Protein AF-A0A7X0D248-F1 (afdb_monomer_lite)

Organism: NCBI:txid1737357

Secondary structure (DSSP, 8-state):
----EEEEE-TTS-EEEEEE-TTT--EEEEEE--GGGT--EEEEEHHHHHHHH-S--

Sequence (57 aa):
MTDGKTFSLSANGDSWSLETDPSTGEAMVLHRANASSGGHETRSSIDRFLEVSVGKP

Radius of gyration: 11.83 Å; chains: 1; bounding box: 25×34×24 Å

Structure (mmCIF, N/CA/C/O backbone):
data_AF-A0A7X0D248-F1
#
_entry.id   AF-A0A7X0D248-F1
#
loop_
_atom_site.group_PDB
_atom_site.id
_atom_site.type_symbol
_atom_site.label_atom_id
_atom_site.label_alt_id
_atom_site.label_comp_id
_atom_site.label_asym_id
_atom_site.label_entity_id
_atom_site.label_seq_id
_atom_site.pdbx_PDB_ins_code
_atom_site.Cartn_x
_atom_site.Cartn_y
_atom_site.Cartn_z
_atom_site.occupancy
_atom_site.B_iso_or_equiv
_atom_site.auth_seq_id
_atom_site.auth_comp_id
_atom_site.auth_asym_id
_atom_site.auth_atom_id
_atom_site.pdbx_PDB_model_num
ATOM 1 N N . MET A 1 1 ? 2.943 13.482 5.121 1.00 44.84 1 MET A N 1
ATOM 2 C CA . MET A 1 1 ? 3.683 12.331 4.571 1.00 44.84 1 MET A CA 1
ATOM 3 C C . MET A 1 1 ? 3.304 11.168 5.453 1.00 44.84 1 MET A C 1
ATOM 5 O O . MET A 1 1 ? 3.556 11.254 6.647 1.00 44.84 1 MET A O 1
ATOM 9 N N . THR A 1 2 ? 2.565 10.200 4.928 1.00 53.56 2 THR A N 1
ATOM 10 C CA . THR A 1 2 ? 2.201 9.012 5.697 1.00 53.56 2 THR A CA 1
ATOM 11 C C . THR A 1 2 ? 3.493 8.260 5.996 1.00 53.56 2 THR A C 1
ATOM 13 O O . THR A 1 2 ? 4.227 7.929 5.069 1.00 53.56 2 THR A O 1
ATOM 16 N N . ASP A 1 3 ? 3.834 8.102 7.274 1.00 62.91 3 ASP A N 1
ATOM 17 C CA . ASP A 1 3 ? 5.001 7.333 7.710 1.00 62.91 3 ASP A CA 1
ATOM 18 C C . ASP A 1 3 ? 4.719 5.852 7.433 1.00 62.91 3 ASP A C 1
ATOM 20 O O . ASP A 1 3 ? 4.152 5.134 8.253 1.00 62.91 3 ASP A O 1
ATOM 24 N N . GLY A 1 4 ? 4.988 5.428 6.201 1.00 73.38 4 GLY A N 1
ATOM 25 C CA . GLY A 1 4 ? 4.825 4.046 5.786 1.00 73.38 4 GLY A CA 1
ATOM 26 C C . GLY A 1 4 ? 5.980 3.205 6.309 1.00 73.38 4 GLY A C 1
ATOM 27 O O . GLY A 1 4 ? 7.116 3.382 5.866 1.00 73.38 4 GLY A O 1
ATOM 28 N N . LYS A 1 5 ? 5.718 2.260 7.219 1.00 87.06 5 LYS A N 1
ATOM 29 C CA . LYS A 1 5 ? 6.768 1.374 7.738 1.00 87.06 5 LYS A CA 1
ATOM 30 C C . LYS A 1 5 ? 6.923 0.145 6.851 1.00 87.06 5 LYS A C 1
ATOM 32 O O . LYS A 1 5 ? 6.045 -0.716 6.812 1.00 87.06 5 LYS A O 1
ATOM 37 N N . THR A 1 6 ? 8.067 0.023 6.183 1.00 88.94 6 THR A N 1
ATOM 38 C CA . THR A 1 6 ? 8.438 -1.196 5.449 1.00 88.94 6 THR A CA 1
ATOM 39 C C . THR A 1 6 ? 8.640 -2.357 6.416 1.00 88.94 6 THR A C 1
ATOM 41 O O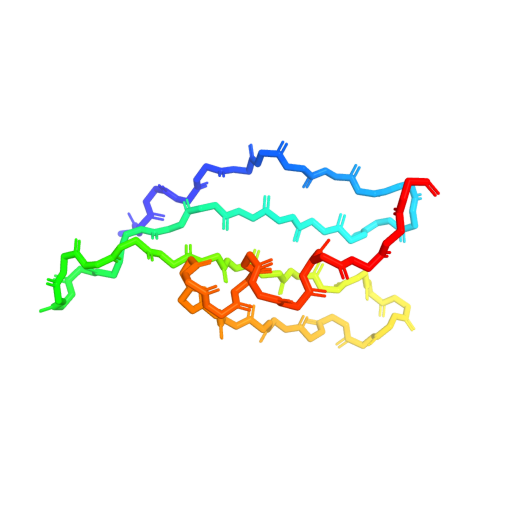 . THR A 1 6 ? 9.394 -2.240 7.382 1.00 88.94 6 THR A O 1
ATOM 44 N N . PHE A 1 7 ? 7.968 -3.478 6.161 1.00 88.12 7 PHE A N 1
ATOM 45 C CA . PHE A 1 7 ? 8.047 -4.675 7.005 1.00 88.12 7 PHE A CA 1
ATOM 46 C C . PHE A 1 7 ? 8.556 -5.906 6.256 1.00 88.12 7 PHE A C 1
ATOM 48 O O . PHE A 1 7 ? 9.016 -6.847 6.897 1.00 88.12 7 PHE A O 1
ATOM 55 N N . SER A 1 8 ? 8.490 -5.911 4.922 1.00 86.44 8 SER A N 1
ATOM 56 C CA . SER A 1 8 ? 8.993 -7.015 4.110 1.00 86.44 8 SER A CA 1
ATOM 57 C C . SER A 1 8 ? 9.695 -6.503 2.861 1.00 86.44 8 SER A C 1
ATOM 59 O O . SER A 1 8 ? 9.258 -5.539 2.228 1.00 86.44 8 SER A O 1
ATOM 61 N N . LEU A 1 9 ? 10.795 -7.165 2.519 1.00 87.00 9 LEU A N 1
ATOM 62 C CA . LEU A 1 9 ? 11.584 -6.939 1.317 1.00 87.00 9 LEU A CA 1
ATOM 63 C C . LEU A 1 9 ? 11.881 -8.304 0.711 1.00 87.00 9 LEU A C 1
ATOM 65 O O . LEU A 1 9 ? 12.419 -9.184 1.383 1.00 87.00 9 LEU A O 1
ATOM 69 N N . SER A 1 10 ? 11.531 -8.481 -0.553 1.00 82.12 10 SER A N 1
ATOM 70 C CA . SER A 1 10 ? 11.844 -9.695 -1.293 1.00 82.12 10 SER A CA 1
ATOM 71 C C . SER A 1 10 ? 13.170 -9.530 -2.033 1.00 82.12 10 SER A C 1
ATOM 73 O O . SER A 1 10 ? 13.543 -8.435 -2.455 1.00 82.12 10 SER A O 1
ATOM 75 N N . ALA A 1 11 ? 13.893 -10.636 -2.218 1.00 79.44 11 ALA A N 1
ATOM 76 C CA . ALA A 1 11 ? 15.205 -10.656 -2.871 1.00 79.44 11 ALA A CA 1
ATOM 77 C C . ALA A 1 11 ? 15.166 -10.191 -4.340 1.00 79.44 11 ALA A C 1
ATOM 79 O O . ALA A 1 11 ? 16.182 -9.773 -4.887 1.00 79.44 11 ALA A O 1
ATOM 80 N N . ASN A 1 12 ? 13.992 -10.245 -4.972 1.00 77.62 12 ASN A N 1
ATOM 81 C CA . ASN A 1 12 ? 13.751 -9.729 -6.320 1.00 77.62 12 ASN A CA 1
ATOM 82 C C . ASN A 1 12 ? 13.537 -8.199 -6.367 1.00 77.62 12 ASN A C 1
ATOM 84 O O . ASN A 1 12 ? 13.367 -7.649 -7.452 1.00 77.62 12 ASN A O 1
ATOM 88 N N . GLY A 1 13 ? 13.564 -7.513 -5.219 1.00 82.81 13 GLY A N 1
ATOM 89 C CA . GLY A 1 13 ? 13.421 -6.062 -5.114 1.00 82.81 13 GLY A CA 1
ATOM 90 C C . GLY A 1 13 ? 11.991 -5.572 -4.885 1.00 82.81 13 GLY A C 1
ATOM 91 O O . GLY A 1 13 ? 11.766 -4.365 -4.917 1.00 82.81 13 GLY A O 1
ATOM 92 N N . ASP A 1 14 ? 11.030 -6.472 -4.673 1.00 86.44 14 ASP A N 1
ATOM 93 C CA . ASP A 1 14 ? 9.691 -6.096 -4.223 1.00 86.44 14 ASP A CA 1
ATOM 94 C C . ASP A 1 14 ? 9.720 -5.666 -2.749 1.00 86.44 14 ASP A C 1
ATOM 96 O O . ASP A 1 14 ? 10.409 -6.271 -1.922 1.00 86.44 14 ASP A O 1
ATOM 100 N N . SER A 1 15 ? 8.959 -4.628 -2.406 1.00 89.00 15 SER A N 1
ATOM 101 C CA . SER A 1 15 ? 8.868 -4.118 -1.036 1.00 89.00 15 SER A CA 1
ATOM 102 C C . SER A 1 15 ? 7.424 -3.980 -0.584 1.00 89.00 15 SER A C 1
ATOM 104 O O . SER A 1 15 ? 6.580 -3.518 -1.352 1.00 89.00 15 SER A O 1
ATOM 106 N N . TRP A 1 16 ? 7.166 -4.318 0.678 1.00 89.69 16 TRP A N 1
ATOM 107 C CA . TRP A 1 16 ? 5.870 -4.135 1.318 1.00 89.69 16 TRP A CA 1
ATOM 108 C C . TRP A 1 16 ? 5.993 -3.204 2.515 1.00 8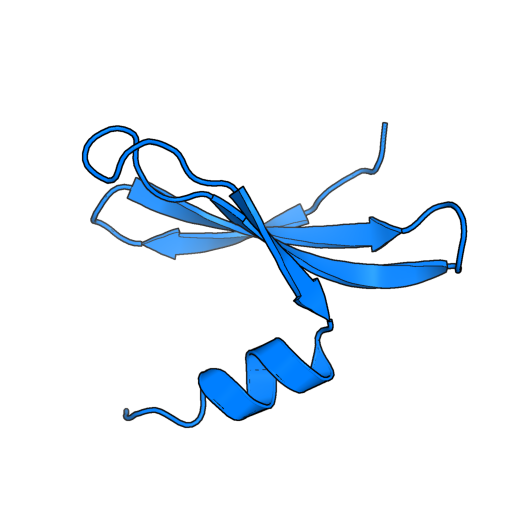9.69 16 TRP A C 1
ATOM 110 O O . TRP A 1 16 ? 6.799 -3.427 3.428 1.00 89.69 16 TRP A O 1
ATOM 120 N N . SER A 1 17 ? 5.146 -2.185 2.512 1.00 90.75 17 SER A N 1
ATOM 121 C CA . SER A 1 17 ? 5.061 -1.167 3.547 1.00 90.75 17 SER A CA 1
ATOM 122 C C . SER A 1 17 ? 3.653 -1.112 4.109 1.00 90.75 17 SER A C 1
ATOM 124 O O . SER A 1 17 ? 2.676 -1.317 3.394 1.00 90.75 17 SER A O 1
ATOM 126 N N . LEU A 1 18 ? 3.555 -0.861 5.409 1.00 90.12 18 LEU A N 1
ATOM 127 C CA . LEU A 1 18 ? 2.293 -0.604 6.077 1.00 90.12 18 LEU A CA 1
ATOM 128 C C . LEU A 1 18 ? 2.106 0.906 6.190 1.00 90.12 18 LEU A C 1
ATOM 130 O O . LEU A 1 18 ? 2.935 1.579 6.799 1.00 90.12 18 LEU A O 1
ATOM 134 N N . GLU A 1 19 ? 1.028 1.418 5.618 1.00 90.38 19 GLU A N 1
ATOM 135 C CA . GLU A 1 19 ? 0.650 2.827 5.652 1.00 90.38 19 GLU A CA 1
ATOM 136 C C . GLU A 1 19 ? -0.694 2.987 6.361 1.00 90.38 19 GLU A C 1
ATOM 138 O O . GLU A 1 19 ? -1.560 2.122 6.270 1.00 90.38 19 GLU A O 1
ATOM 143 N N . THR A 1 20 ? -0.893 4.101 7.058 1.00 87.88 20 THR A N 1
ATOM 144 C CA . THR A 1 20 ? -2.210 4.474 7.586 1.00 87.88 20 THR A CA 1
ATOM 145 C C . THR A 1 20 ? -2.821 5.514 6.666 1.00 87.88 20 THR A C 1
ATOM 147 O O . THR A 1 20 ? -2.270 6.603 6.519 1.00 87.88 20 THR A O 1
ATOM 150 N N . ASP A 1 21 ? -3.953 5.209 6.045 1.00 82.31 21 ASP A N 1
ATOM 151 C CA . ASP A 1 21 ? -4.647 6.187 5.224 1.00 82.31 21 ASP A CA 1
ATOM 152 C C . ASP A 1 21 ? -5.086 7.375 6.102 1.00 82.31 21 ASP A C 1
ATOM 154 O O . ASP A 1 21 ? -5.824 7.192 7.071 1.00 82.31 21 ASP A O 1
ATOM 158 N N . PRO A 1 22 ? -4.637 8.607 5.808 1.00 80.19 22 PRO A N 1
ATOM 159 C CA . PRO A 1 22 ? -4.922 9.757 6.661 1.00 80.19 22 PRO A CA 1
ATOM 160 C C . PRO A 1 22 ? -6.377 10.236 6.556 1.00 80.19 22 PRO A C 1
ATOM 162 O O . PRO A 1 22 ? -6.798 11.054 7.371 1.00 80.19 22 PRO A O 1
ATOM 165 N N . SER A 1 23 ? -7.132 9.767 5.557 1.00 82.62 23 SER A N 1
ATOM 166 C CA . SER A 1 23 ? -8.516 10.189 5.311 1.00 82.62 23 SER A CA 1
ATOM 167 C C . SER A 1 23 ? -9.523 9.326 6.075 1.00 82.62 23 SER A C 1
ATOM 169 O O . SER A 1 23 ? -10.559 9.821 6.509 1.00 82.62 23 SER A O 1
ATOM 171 N N . THR A 1 24 ? -9.215 8.041 6.242 1.00 83.62 24 THR A N 1
ATOM 172 C CA . THR A 1 24 ? -10.064 7.023 6.881 1.00 83.62 24 THR A CA 1
ATOM 173 C C . THR A 1 24 ? -9.506 6.551 8.225 1.00 83.62 24 THR A C 1
ATOM 175 O O . THR A 1 24 ? -10.257 6.068 9.068 1.00 83.62 24 THR A O 1
ATOM 178 N N . GLY A 1 25 ? -8.199 6.711 8.454 1.00 84.31 25 GLY A N 1
ATOM 179 C CA . GLY A 1 25 ? -7.486 6.143 9.599 1.00 84.31 25 GLY A CA 1
ATOM 180 C C . GLY A 1 25 ? -7.217 4.642 9.465 1.00 84.31 25 GLY A C 1
ATOM 181 O O . GLY A 1 25 ? -6.715 4.027 10.407 1.00 84.31 25 GLY A O 1
ATOM 182 N N . GLU A 1 26 ? -7.548 4.039 8.323 1.00 86.81 26 GLU A N 1
ATOM 183 C CA . GLU A 1 26 ? -7.408 2.604 8.109 1.00 86.81 26 GLU A CA 1
ATOM 184 C C . GLU A 1 26 ? -5.981 2.236 7.712 1.00 86.81 26 GLU A C 1
ATOM 186 O O . GLU A 1 26 ? -5.308 2.941 6.959 1.00 86.81 26 GLU A O 1
ATOM 191 N N . ALA A 1 27 ? -5.503 1.104 8.221 1.00 87.56 27 ALA A N 1
ATOM 192 C CA . ALA A 1 27 ? -4.193 0.596 7.859 1.00 87.56 27 ALA A CA 1
ATOM 193 C C . ALA A 1 27 ? -4.270 -0.185 6.537 1.00 87.56 27 ALA A C 1
ATOM 195 O O . ALA A 1 27 ? -5.137 -1.036 6.337 1.00 87.56 27 ALA A O 1
ATOM 196 N N . MET A 1 28 ? -3.342 0.109 5.633 1.00 90.12 28 MET A N 1
ATOM 197 C CA . MET A 1 28 ? -3.259 -0.437 4.284 1.00 90.12 28 MET A CA 1
ATOM 198 C C . MET A 1 28 ? -1.844 -0.936 4.002 1.00 90.12 28 MET A C 1
ATOM 200 O O . MET A 1 28 ? -0.855 -0.400 4.499 1.00 90.12 28 MET A O 1
ATOM 204 N N . VAL A 1 29 ? -1.745 -1.968 3.174 1.00 90.19 29 VAL A N 1
ATOM 205 C CA . VAL A 1 29 ? -0.481 -2.501 2.677 1.00 90.19 29 VAL A CA 1
ATOM 206 C C . VAL A 1 29 ? -0.194 -1.894 1.310 1.00 90.19 29 VAL A C 1
ATOM 208 O O . VAL A 1 29 ? -0.968 -2.056 0.364 1.00 90.19 29 VAL A O 1
ATOM 211 N N . LEU A 1 30 ? 0.947 -1.221 1.204 1.00 89.81 30 LEU A N 1
ATOM 212 C CA . LEU A 1 30 ? 1.542 -0.784 -0.047 1.00 89.81 30 LEU A CA 1
ATOM 213 C C . LEU A 1 30 ? 2.552 -1.834 -0.500 1.00 89.81 30 LEU A C 1
ATOM 215 O O . LEU A 1 30 ? 3.596 -2.018 0.121 1.00 89.81 30 LEU A O 1
ATOM 219 N N . HIS A 1 31 ? 2.254 -2.501 -1.605 1.00 89.75 31 HIS A N 1
ATOM 220 C CA . HIS A 1 31 ? 3.216 -3.309 -2.338 1.00 89.75 31 HIS A CA 1
ATOM 221 C C . HIS A 1 31 ? 3.804 -2.467 -3.463 1.00 89.75 31 HIS A C 1
ATOM 223 O O . HIS A 1 31 ? 3.072 -1.954 -4.305 1.00 89.75 31 HIS A O 1
ATOM 229 N N . ARG A 1 32 ? 5.127 -2.340 -3.492 1.00 88.06 32 ARG A N 1
ATOM 230 C CA . ARG A 1 32 ? 5.857 -1.746 -4.608 1.00 88.06 32 ARG A CA 1
ATOM 231 C C . ARG A 1 32 ? 6.632 -2.845 -5.312 1.00 88.06 32 ARG A C 1
ATOM 233 O O . ARG A 1 32 ? 7.530 -3.453 -4.726 1.00 88.06 32 ARG A O 1
ATOM 240 N N . ALA A 1 33 ? 6.273 -3.076 -6.568 1.00 83.00 33 ALA A N 1
ATOM 241 C CA . ALA A 1 33 ? 6.982 -4.011 -7.414 1.00 83.00 33 ALA A CA 1
ATOM 242 C C . ALA A 1 33 ? 8.372 -3.474 -7.771 1.00 83.00 33 ALA A C 1
AT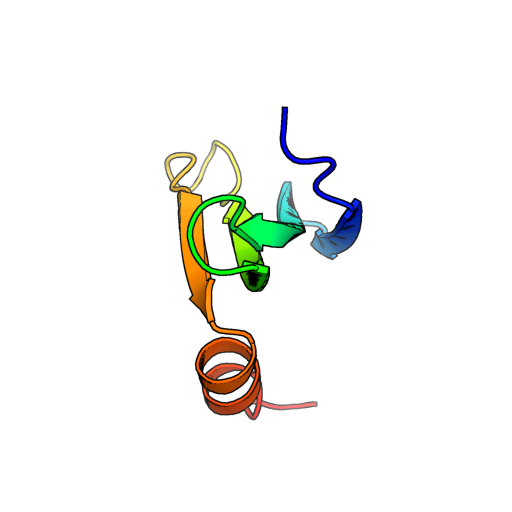OM 244 O O . ALA A 1 33 ? 8.587 -2.262 -7.866 1.00 83.00 33 ALA A O 1
ATOM 245 N N . ASN A 1 34 ? 9.322 -4.380 -7.992 1.00 78.81 34 ASN A N 1
ATOM 246 C CA . ASN A 1 34 ? 10.652 -3.993 -8.446 1.00 78.81 34 ASN A CA 1
ATOM 247 C C . ASN A 1 34 ? 10.594 -3.268 -9.812 1.00 78.81 34 ASN A C 1
ATOM 249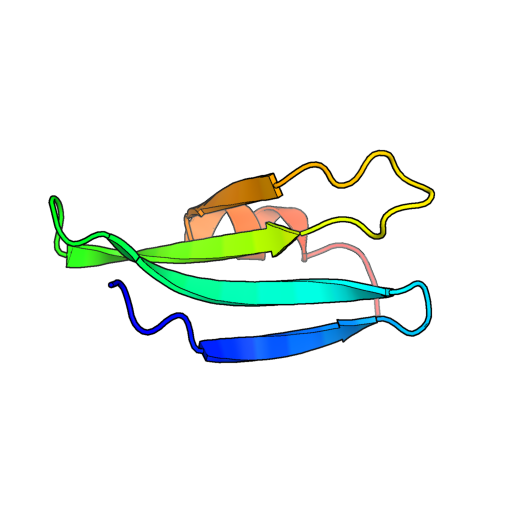 O O . ASN A 1 34 ? 9.650 -3.432 -10.593 1.00 78.81 34 ASN A O 1
ATOM 253 N N . ALA A 1 35 ? 11.625 -2.475 -10.119 1.00 70.69 35 ALA A N 1
ATOM 254 C CA . ALA A 1 35 ? 11.688 -1.686 -11.353 1.00 70.69 35 ALA A CA 1
ATOM 255 C C . ALA A 1 35 ? 11.598 -2.549 -12.628 1.00 70.69 35 ALA A C 1
ATOM 257 O O . ALA A 1 35 ? 11.007 -2.122 -13.618 1.00 70.69 35 ALA A O 1
ATOM 258 N N . SER A 1 36 ? 12.116 -3.780 -12.592 1.00 70.25 36 SER A N 1
ATOM 259 C CA . SER A 1 36 ? 12.045 -4.730 -13.712 1.00 70.25 36 SER A CA 1
ATOM 260 C C . SER A 1 36 ? 10.626 -5.258 -13.961 1.00 70.25 36 SER A C 1
ATOM 262 O O . SER A 1 36 ? 10.317 -5.666 -15.075 1.00 70.25 36 SER A O 1
ATOM 264 N N . SER A 1 37 ? 9.755 -5.214 -12.950 1.00 63.50 37 SER A N 1
ATOM 265 C CA . SER A 1 37 ? 8.332 -5.568 -13.022 1.00 63.50 37 SER A CA 1
ATOM 266 C C . SER A 1 37 ? 7.434 -4.356 -13.331 1.00 63.50 37 SER A C 1
ATOM 268 O O . SER A 1 37 ? 6.214 -4.414 -13.193 1.00 63.50 37 SER A O 1
ATOM 270 N N . GLY A 1 38 ? 8.030 -3.225 -13.729 1.00 68.62 38 GLY A N 1
ATOM 271 C CA . GLY A 1 38 ? 7.309 -2.002 -14.091 1.00 68.62 38 GLY A CA 1
ATOM 272 C C . GLY A 1 38 ? 7.055 -1.038 -12.931 1.00 68.62 38 GLY A C 1
ATOM 273 O O . GLY A 1 38 ? 6.427 -0.005 -13.141 1.00 68.62 38 GLY A O 1
ATOM 274 N N . GLY A 1 39 ? 7.546 -1.332 -11.719 1.00 75.44 39 GLY A N 1
ATOM 275 C CA . GLY A 1 39 ? 7.452 -0.408 -10.582 1.00 75.44 39 GLY A CA 1
ATOM 276 C C . GLY A 1 39 ? 6.026 -0.152 -10.088 1.00 75.44 39 GLY A C 1
ATOM 277 O O . GLY A 1 39 ? 5.772 0.876 -9.466 1.00 75.44 39 GLY A O 1
ATOM 278 N N . HIS A 1 40 ? 5.086 -1.049 -10.392 1.00 80.19 40 HIS A N 1
ATOM 279 C CA . HIS A 1 40 ? 3.688 -0.868 -10.022 1.00 80.19 40 HIS A CA 1
ATOM 280 C C . HIS A 1 40 ? 3.514 -0.848 -8.504 1.00 80.19 40 HIS A C 1
ATOM 282 O O . HIS A 1 40 ? 3.991 -1.729 -7.786 1.00 80.19 40 HIS A O 1
ATOM 288 N N . GLU A 1 41 ? 2.788 0.159 -8.036 1.00 86.69 41 GLU A N 1
ATOM 289 C CA . GLU A 1 41 ? 2.403 0.304 -6.643 1.00 86.69 41 GLU A CA 1
ATOM 290 C C . GLU A 1 41 ? 0.961 -0.160 -6.482 1.00 86.69 41 GLU A C 1
ATOM 292 O O . GLU A 1 41 ? 0.032 0.429 -7.036 1.00 86.69 41 GLU A O 1
ATOM 297 N N . THR A 1 42 ? 0.773 -1.234 -5.726 1.00 86.50 42 THR A N 1
ATOM 298 C CA . THR A 1 42 ? -0.546 -1.767 -5.405 1.00 86.50 42 THR A CA 1
ATOM 299 C C . THR A 1 42 ? -0.846 -1.473 -3.949 1.00 86.50 42 THR A C 1
ATOM 301 O O . THR A 1 42 ? -0.098 -1.867 -3.057 1.00 86.50 42 THR A O 1
ATOM 304 N N . ARG A 1 43 ? -1.964 -0.793 -3.703 1.00 86.69 43 ARG A N 1
ATOM 305 C CA . ARG A 1 43 ? -2.495 -0.573 -2.356 1.00 86.69 43 ARG A CA 1
ATOM 306 C C . ARG A 1 43 ? -3.602 -1.577 -2.105 1.00 86.69 43 ARG A C 1
ATOM 308 O O . ARG A 1 43 ? -4.485 -1.749 -2.943 1.00 86.69 43 ARG A O 1
ATOM 315 N N . SER A 1 44 ? -3.540 -2.268 -0.981 1.00 87.56 44 SER A N 1
ATOM 316 C CA . SER A 1 44 ? -4.569 -3.213 -0.555 1.00 87.56 44 SER A CA 1
ATOM 317 C C . SER A 1 44 ? -4.865 -3.010 0.919 1.00 87.56 44 SER A C 1
ATOM 319 O O . SER A 1 44 ? -3.966 -2.708 1.700 1.00 87.56 44 SER A O 1
ATOM 321 N N . SER A 1 45 ? -6.123 -3.181 1.309 1.00 87.81 45 SER A N 1
ATOM 322 C CA . SER A 1 45 ? -6.486 -3.294 2.717 1.00 87.81 45 SER A CA 1
ATOM 323 C C . SER A 1 45 ? -5.789 -4.509 3.344 1.00 87.81 45 SER A C 1
ATOM 325 O O . SER A 1 45 ? -5.424 -5.463 2.645 1.00 87.81 45 SER A O 1
ATOM 327 N N . ILE A 1 46 ? -5.555 -4.472 4.659 1.00 85.94 46 ILE A N 1
ATOM 328 C CA . ILE A 1 46 ? -4.882 -5.575 5.364 1.00 85.94 46 ILE A CA 1
ATOM 329 C C . ILE A 1 46 ? -5.669 -6.879 5.21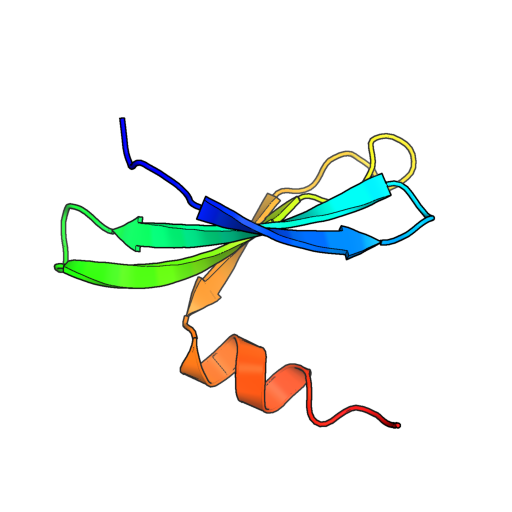3 1.00 85.94 46 ILE A C 1
ATOM 331 O O . ILE A 1 46 ? -5.065 -7.916 4.957 1.00 85.94 46 ILE A O 1
ATOM 335 N N . ASP A 1 47 ? -6.995 -6.827 5.343 1.00 85.94 47 ASP A N 1
ATOM 336 C CA . ASP A 1 47 ? -7.900 -7.967 5.155 1.00 85.94 47 ASP A CA 1
ATOM 337 C C . ASP A 1 47 ? -7.656 -8.658 3.808 1.00 85.94 47 ASP A C 1
ATOM 339 O O . ASP A 1 47 ? -7.254 -9.822 3.774 1.00 85.94 47 ASP A O 1
ATOM 343 N N . ARG A 1 48 ? -7.759 -7.908 2.709 1.00 84.94 48 ARG A N 1
ATOM 344 C CA . ARG A 1 48 ? -7.499 -8.407 1.361 1.00 84.94 48 ARG A CA 1
ATOM 345 C C . ARG A 1 48 ? -6.078 -8.937 1.195 1.00 84.94 48 ARG A C 1
ATOM 347 O O . ARG A 1 48 ? -5.874 -9.947 0.525 1.00 84.94 48 ARG A O 1
ATOM 354 N N . PHE A 1 49 ? -5.084 -8.263 1.774 1.00 84.38 49 PHE A N 1
ATOM 355 C CA . PHE A 1 49 ? -3.694 -8.714 1.711 1.00 84.38 49 PHE A CA 1
ATOM 356 C C . PHE A 1 49 ? -3.514 -10.075 2.396 1.00 84.38 49 PHE A C 1
ATOM 358 O O . PHE A 1 49 ? -2.861 -10.958 1.837 1.00 84.38 49 PHE A O 1
ATOM 365 N N . LEU A 1 50 ? -4.123 -10.275 3.567 1.00 83.50 50 LEU A N 1
ATOM 366 C CA . LEU A 1 50 ? -4.075 -11.544 4.294 1.00 83.50 50 LEU A CA 1
ATOM 367 C C . LEU A 1 50 ? -4.844 -12.654 3.570 1.00 83.50 50 LEU A C 1
ATOM 369 O O . LEU A 1 50 ? -4.349 -13.776 3.515 1.00 83.50 50 LEU A O 1
ATOM 373 N N . GLU A 1 51 ? -5.995 -12.354 2.964 1.00 82.50 51 GLU A N 1
ATOM 374 C CA . GLU A 1 51 ? -6.755 -13.327 2.164 1.00 82.50 51 GLU A CA 1
ATOM 375 C C . GLU A 1 51 ? -5.957 -13.838 0.956 1.00 82.50 51 GLU A C 1
ATOM 377 O O . GLU A 1 51 ? -5.943 -15.037 0.680 1.00 82.50 51 GLU A O 1
ATOM 382 N N . VAL A 1 52 ? -5.251 -12.947 0.254 1.00 69.31 52 VAL A N 1
ATOM 383 C CA . VAL A 1 52 ? -4.436 -13.305 -0.921 1.00 69.31 52 VAL A CA 1
ATOM 384 C C . VAL A 1 52 ? -3.136 -14.017 -0.521 1.00 69.31 52 VAL A C 1
ATOM 386 O O . VAL A 1 52 ? -2.647 -14.868 -1.264 1.00 69.31 52 VAL A O 1
ATOM 389 N N . SER A 1 53 ? -2.586 -13.709 0.657 1.00 60.12 53 SER A N 1
ATOM 390 C CA . SER A 1 53 ? -1.317 -14.270 1.149 1.00 60.12 53 SER A CA 1
ATOM 391 C C . SER A 1 53 ? -1.453 -15.645 1.815 1.00 60.12 53 SER A C 1
ATOM 393 O O . SER A 1 53 ? -0.436 -16.251 2.156 1.00 60.12 53 SER A O 1
ATOM 395 N N . VAL A 1 54 ? -2.669 -16.199 1.956 1.00 53.03 54 VAL A N 1
ATOM 396 C CA . VAL A 1 54 ? -2.890 -17.632 2.260 1.00 53.03 54 VAL A CA 1
ATOM 397 C C . VAL A 1 54 ? -2.586 -18.455 0.997 1.00 53.03 54 VAL A C 1
ATOM 399 O O . VAL A 1 54 ? -3.426 -19.110 0.390 1.00 53.03 54 VAL A O 1
ATOM 402 N N . GLY A 1 55 ? -1.331 -18.374 0.563 1.00 43.44 55 GLY A N 1
ATOM 403 C CA . GLY A 1 55 ? -0.826 -18.875 -0.706 1.00 43.44 55 GLY A CA 1
ATOM 404 C C . GLY A 1 55 ? 0.571 -19.464 -0.553 1.00 43.44 55 GLY A C 1
ATOM 405 O O . GLY A 1 55 ? 1.492 -19.018 -1.223 1.00 43.44 55 GLY A O 1
ATOM 406 N N . LYS A 1 56 ? 0.645 -20.512 0.281 1.00 34.44 56 LYS A N 1
ATOM 407 C CA . LYS A 1 56 ? 1.716 -21.508 0.510 1.00 34.44 56 LYS A CA 1
ATOM 408 C C . LYS A 1 56 ? 2.895 -21.164 1.451 1.00 34.44 56 LYS A C 1
ATOM 410 O O . LYS A 1 56 ? 3.519 -20.122 1.280 1.00 34.44 56 LYS A O 1
ATOM 415 N N . PRO A 1 57 ? 3.219 -22.080 2.398 1.00 41.56 57 PRO A N 1
ATOM 416 C CA . PRO A 1 57 ? 4.531 -22.157 3.045 1.00 41.56 57 PRO A CA 1
ATOM 417 C C . PRO A 1 57 ? 5.631 -22.630 2.082 1.00 41.56 57 PRO A C 1
ATOM 419 O O . PRO A 1 57 ? 5.292 -23.231 1.032 1.00 41.56 57 PRO A O 1
#

Foldseek 3Di:
DFPWAWDDADPQGKTWTWTQDPVPRA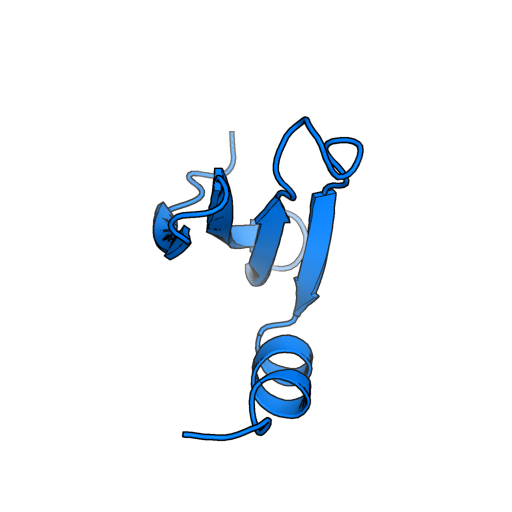IWIWIFDHVVVVRDIDIGGPVVVVVVVVPDD

pLDDT: mean 78.75, std 13.78, range [34.44, 90.75]